Protein AF-Q68G75-4-F1 (afdb_monomer)

Structure (mmCIF, N/CA/C/O backbone):
data_AF-Q68G75-4-F1
#
_entry.id   AF-Q68G75-4-F1
#
loop_
_atom_site.group_PDB
_atom_site.id
_atom_site.type_symbol
_atom_site.label_atom_id
_atom_site.label_alt_id
_atom_site.label_comp_id
_atom_site.label_asym_id
_atom_site.label_entity_id
_atom_site.label_seq_id
_atom_site.pdbx_PDB_ins_code
_atom_site.Cartn_x
_atom_site.Cartn_y
_atom_site.Cartn_z
_atom_site.occupancy
_atom_site.B_iso_or_equiv
_atom_site.auth_seq_id
_atom_site.auth_comp_id
_atom_site.auth_asym_id
_atom_site.auth_atom_id
_atom_site.pdbx_PDB_model_num
ATOM 1 N N . MET A 1 1 ? -1.492 -7.901 15.746 1.00 63.59 1 MET A N 1
ATOM 2 C CA . MET A 1 1 ? -1.542 -6.872 14.682 1.00 63.59 1 MET A CA 1
ATOM 3 C C . MET A 1 1 ? -1.119 -7.520 13.378 1.00 63.59 1 MET A C 1
ATOM 5 O O . MET A 1 1 ? -0.303 -8.431 13.425 1.00 63.59 1 MET A O 1
ATOM 9 N N . VAL A 1 2 ? -1.690 -7.112 12.245 1.00 72.88 2 VAL A N 1
ATOM 10 C CA . VAL A 1 2 ? -1.240 -7.611 10.939 1.00 72.88 2 VAL A CA 1
ATOM 11 C C . VAL A 1 2 ? 0.110 -6.971 10.630 1.00 72.88 2 VAL A C 1
ATOM 13 O O . VAL A 1 2 ? 0.197 -5.749 10.528 1.00 72.88 2 VAL A O 1
ATOM 16 N N . AS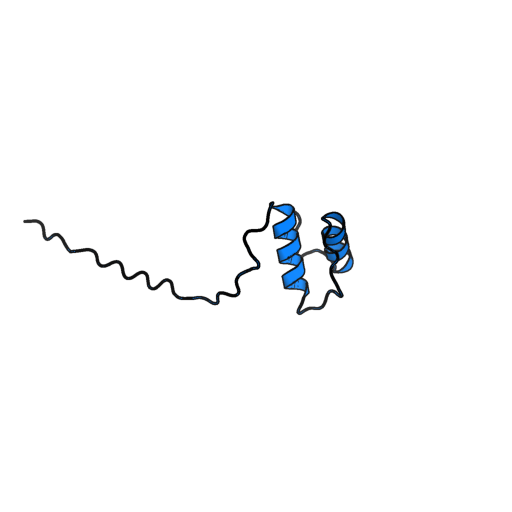P A 1 3 ? 1.155 -7.783 10.496 1.00 85.81 3 ASP A N 1
ATOM 17 C CA . ASP A 1 3 ? 2.454 -7.293 10.046 1.00 85.81 3 ASP A CA 1
ATOM 18 C C . ASP A 1 3 ? 2.413 -7.085 8.531 1.00 85.81 3 ASP A C 1
ATOM 20 O O . ASP A 1 3 ? 2.540 -8.030 7.754 1.00 85.81 3 ASP A O 1
ATOM 24 N N . VAL A 1 4 ? 2.212 -5.836 8.111 1.00 86.81 4 VAL A N 1
ATOM 25 C CA . VAL A 1 4 ? 2.126 -5.476 6.689 1.00 86.81 4 VAL A CA 1
ATOM 26 C C . VAL A 1 4 ? 3.456 -5.637 5.947 1.00 86.81 4 VAL A C 1
ATOM 28 O O . VAL A 1 4 ? 3.447 -5.748 4.726 1.00 86.81 4 VAL A O 1
ATOM 31 N N . LYS A 1 5 ? 4.591 -5.673 6.662 1.00 87.56 5 LYS A N 1
ATOM 32 C CA . LYS A 1 5 ? 5.944 -5.809 6.097 1.00 87.56 5 LYS A CA 1
ATOM 33 C C . LYS A 1 5 ? 6.278 -7.257 5.756 1.00 87.56 5 LYS A C 1
ATOM 35 O O . LYS A 1 5 ? 7.060 -7.496 4.841 1.00 87.56 5 LYS A O 1
ATOM 40 N N . CYS A 1 6 ? 5.669 -8.203 6.464 1.00 89.62 6 CYS A N 1
ATOM 41 C CA . CYS A 1 6 ? 5.794 -9.635 6.215 1.00 89.62 6 CYS A CA 1
ATOM 42 C C . CYS A 1 6 ? 4.796 -10.153 5.165 1.00 89.62 6 CYS A C 1
ATOM 44 O O . CYS A 1 6 ? 4.854 -11.324 4.785 1.00 89.62 6 CYS A O 1
ATOM 46 N N . LEU A 1 7 ? 3.86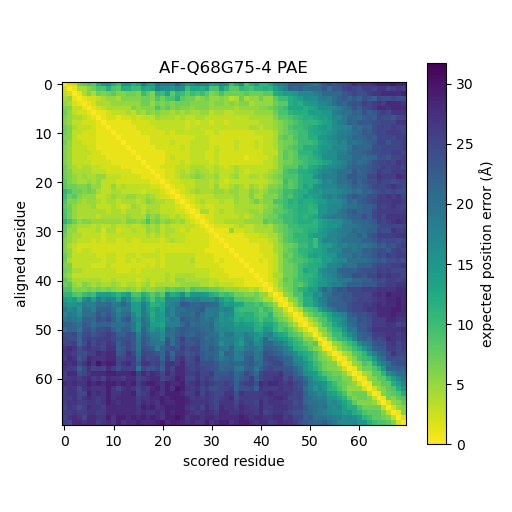5 -9.318 4.689 1.00 90.50 7 LEU A N 1
ATOM 47 C CA . LEU A 1 7 ? 2.927 -9.715 3.643 1.00 90.50 7 LEU A CA 1
ATOM 48 C C . LEU A 1 7 ? 3.616 -9.749 2.278 1.00 90.50 7 LEU A C 1
ATOM 50 O O . LEU A 1 7 ? 4.237 -8.784 1.843 1.00 90.50 7 LEU A O 1
ATOM 54 N N . SER A 1 8 ? 3.411 -10.846 1.550 1.00 93.56 8 SER A N 1
ATOM 55 C CA . SER A 1 8 ? 3.670 -10.874 0.109 1.00 93.56 8 SER A CA 1
ATOM 56 C C . SER A 1 8 ? 2.751 -9.894 -0.621 1.00 93.56 8 SER A C 1
ATOM 58 O O . SER A 1 8 ? 1.621 -9.672 -0.175 1.00 93.56 8 SER A O 1
ATOM 60 N N . ASP A 1 9 ? 3.163 -9.443 -1.801 1.00 93.50 9 ASP A N 1
ATOM 61 C CA . ASP A 1 9 ? 2.392 -8.524 -2.647 1.00 93.50 9 ASP A CA 1
ATOM 62 C C . ASP A 1 9 ? 0.943 -8.987 -2.853 1.00 93.50 9 ASP A C 1
ATOM 64 O O . ASP A 1 9 ? 0.007 -8.252 -2.547 1.00 93.50 9 ASP A O 1
ATOM 68 N N . CYS A 1 10 ? 0.731 -10.250 -3.230 1.00 93.31 10 CYS A N 1
ATOM 69 C CA . CYS A 1 10 ? -0.615 -10.798 -3.437 1.00 93.31 10 CYS A CA 1
ATOM 70 C C . CYS A 1 10 ? -1.493 -10.724 -2.175 1.00 93.31 10 CYS A C 1
ATOM 72 O O . CYS A 1 10 ? -2.701 -10.507 -2.252 1.00 93.31 10 CYS A O 1
ATOM 74 N N . LYS A 1 11 ? -0.899 -10.905 -0.989 1.00 93.50 11 LYS A N 1
ATOM 75 C CA . LYS A 1 11 ? -1.619 -10.833 0.293 1.00 93.50 11 LYS A CA 1
ATOM 76 C C . LYS A 1 11 ? -1.913 -9.388 0.683 1.00 93.50 11 LYS A C 1
ATOM 78 O O . LYS A 1 11 ? -3.018 -9.124 1.147 1.00 93.50 11 LYS A O 1
ATOM 83 N N . LEU A 1 12 ? -0.964 -8.475 0.470 1.00 93.75 12 LEU A N 1
ATOM 84 C CA . LEU A 1 12 ? -1.156 -7.042 0.688 1.00 93.75 12 LEU A CA 1
ATOM 85 C C . LEU A 1 12 ? -2.291 -6.505 -0.196 1.00 93.75 12 LEU A C 1
ATOM 87 O O . LEU A 1 12 ? -3.196 -5.847 0.314 1.00 93.75 12 LEU A O 1
ATOM 91 N N . GLN A 1 13 ? -2.293 -6.860 -1.486 1.00 93.19 13 GLN A N 1
ATOM 92 C CA . GLN A 1 13 ? -3.373 -6.521 -2.416 1.00 93.19 13 GLN A CA 1
ATOM 93 C C . GLN A 1 13 ? -4.715 -7.067 -1.937 1.00 93.19 13 GLN A C 1
ATOM 95 O O . GLN A 1 13 ? -5.655 -6.300 -1.760 1.00 93.19 13 GLN A O 1
ATOM 100 N N . ASN A 1 14 ? -4.787 -8.367 -1.645 1.00 93.75 14 ASN A N 1
ATOM 101 C CA . ASN A 1 14 ? -6.040 -8.993 -1.235 1.00 93.75 14 ASN A CA 1
ATOM 102 C C . ASN A 1 14 ? -6.623 -8.378 0.049 1.00 93.75 14 ASN A C 1
ATOM 104 O O . ASN A 1 14 ? -7.839 -8.286 0.194 1.00 93.75 14 ASN A O 1
ATOM 108 N N . GLN A 1 15 ? -5.777 -7.964 0.997 1.00 92.38 15 GLN A N 1
ATOM 109 C CA . GLN A 1 15 ? -6.244 -7.295 2.212 1.00 92.38 15 GLN A CA 1
ATOM 110 C C . GLN A 1 15 ? -6.774 -5.889 1.940 1.00 92.38 15 GLN A C 1
ATOM 112 O O . GLN A 1 15 ? -7.793 -5.512 2.510 1.00 92.38 15 GLN A O 1
ATOM 117 N N . LEU A 1 16 ? -6.121 -5.134 1.057 1.00 93.00 16 LEU A N 1
ATOM 118 C CA . LEU A 1 16 ? -6.622 -3.834 0.622 1.00 93.00 16 LEU A CA 1
ATOM 119 C C . LEU A 1 16 ? -7.975 -3.964 -0.090 1.00 93.00 16 LEU A C 1
ATOM 121 O O . LEU A 1 16 ? -8.905 -3.233 0.243 1.00 93.00 16 LEU A O 1
ATOM 125 N N . GLU A 1 17 ? -8.113 -4.938 -0.991 1.00 93.75 17 GLU A N 1
ATOM 126 C CA . GLU A 1 17 ? -9.358 -5.190 -1.732 1.00 93.75 17 GLU A CA 1
ATOM 127 C C . GLU A 1 17 ? -10.512 -5.553 -0.800 1.00 93.75 17 GLU A C 1
ATOM 129 O O . GLU A 1 17 ? -11.622 -5.046 -0.954 1.00 93.75 17 GLU A O 1
ATOM 134 N N . LYS A 1 18 ? -10.241 -6.363 0.228 1.00 91.94 18 LYS A N 1
ATOM 135 C CA . LYS A 1 18 ? -11.213 -6.692 1.282 1.00 91.94 18 LYS A CA 1
ATOM 136 C C . LYS A 1 18 ? -11.694 -5.474 2.067 1.00 91.94 18 LYS A C 1
ATOM 138 O O . LYS A 1 18 ? -12.805 -5.496 2.582 1.00 91.94 18 LYS A O 1
ATOM 143 N N . LEU A 1 19 ? -10.869 -4.433 2.162 1.00 90.00 19 LEU A N 1
ATOM 144 C CA . LEU A 1 19 ? -11.202 -3.160 2.807 1.00 90.00 19 LEU A CA 1
ATOM 145 C C . LEU A 1 19 ? -11.826 -2.152 1.824 1.00 90.00 19 LEU A C 1
ATOM 147 O O . LEU A 1 19 ? -12.048 -1.002 2.192 1.00 90.00 19 LEU A O 1
ATOM 151 N N . GLY A 1 20 ? -12.104 -2.563 0.582 1.00 91.06 20 GLY A N 1
ATOM 152 C CA . GLY A 1 20 ? -12.700 -1.715 -0.453 1.00 91.06 20 GLY A CA 1
ATOM 153 C C . GLY A 1 20 ? -11.698 -0.838 -1.208 1.00 91.06 20 GLY A C 1
ATOM 154 O O . GLY A 1 20 ? -12.108 0.081 -1.914 1.00 91.06 20 GLY A O 1
ATOM 155 N N . PHE A 1 21 ? -10.394 -1.095 -1.079 1.00 91.62 21 PHE A N 1
ATOM 156 C CA . PHE A 1 21 ? -9.354 -0.402 -1.836 1.00 91.62 21 PHE A CA 1
ATOM 157 C C . PHE A 1 21 ? -8.792 -1.314 -2.930 1.00 91.62 21 PHE A C 1
ATOM 159 O O . PHE A 1 21 ? -8.256 -2.371 -2.624 1.00 91.62 21 PHE A O 1
ATOM 166 N N . SER A 1 22 ? -8.852 -0.902 -4.198 1.00 92.12 22 SER A N 1
ATOM 167 C CA . SER A 1 22 ? -8.321 -1.677 -5.331 1.00 92.12 22 SER A CA 1
ATOM 168 C C . SER A 1 22 ? -6.937 -1.152 -5.737 1.00 92.12 22 SER A C 1
ATOM 170 O O . SER A 1 22 ? -6.855 -0.183 -6.498 1.00 92.12 22 SER A O 1
ATOM 172 N N . PRO A 1 23 ? -5.826 -1.714 -5.218 1.00 91.50 23 PRO A N 1
ATOM 173 C CA . PRO A 1 23 ? -4.490 -1.262 -5.581 1.00 91.50 23 PRO A CA 1
ATOM 174 C C . PRO A 1 23 ? -4.134 -1.688 -7.009 1.00 91.50 23 PRO A C 1
ATOM 176 O O . PRO A 1 23 ? -4.511 -2.763 -7.474 1.00 91.50 23 PRO A O 1
ATOM 179 N N . GLY A 1 24 ? -3.330 -0.860 -7.674 1.00 91.31 24 GLY A N 1
ATOM 180 C CA . GLY A 1 24 ? -2.649 -1.238 -8.906 1.00 91.31 24 GLY A CA 1
ATOM 181 C C . GLY A 1 24 ? -1.463 -2.179 -8.645 1.00 91.31 24 GLY A C 1
ATOM 182 O O . GLY A 1 24 ? -1.311 -2.711 -7.541 1.00 91.31 24 GLY A O 1
ATOM 183 N N . PRO A 1 25 ? -0.589 -2.370 -9.649 1.00 91.31 25 PRO A N 1
ATOM 184 C CA . PRO A 1 25 ? 0.598 -3.205 -9.521 1.00 91.31 25 PRO A CA 1
ATOM 185 C C . PRO A 1 25 ? 1.440 -2.835 -8.295 1.00 91.31 25 PRO A C 1
ATOM 187 O O . PRO A 1 25 ? 1.802 -1.670 -8.083 1.00 91.31 25 PRO A O 1
ATOM 190 N N . ILE A 1 26 ? 1.771 -3.841 -7.486 1.00 93.56 26 ILE A N 1
ATOM 191 C CA . ILE A 1 26 ? 2.627 -3.657 -6.316 1.00 93.56 26 ILE A CA 1
ATOM 192 C C . ILE A 1 26 ? 4.080 -3.692 -6.781 1.00 93.56 26 ILE A C 1
ATOM 194 O O . ILE A 1 26 ? 4.639 -4.738 -7.094 1.00 93.56 26 ILE A O 1
ATOM 198 N N . LEU A 1 27 ? 4.677 -2.508 -6.835 1.00 94.31 27 LEU A N 1
ATOM 199 C CA . LEU A 1 27 ? 6.070 -2.269 -7.185 1.00 94.31 27 LEU A CA 1
ATOM 200 C C . LEU A 1 27 ? 6.855 -1.910 -5.920 1.00 94.31 27 LEU A C 1
ATOM 202 O O . LEU A 1 27 ? 6.257 -1.430 -4.958 1.00 94.31 27 LEU A O 1
ATOM 206 N N . PRO A 1 28 ? 8.194 -2.025 -5.904 1.00 91.19 28 PRO A N 1
ATOM 207 C CA . PRO A 1 28 ? 9.004 -1.582 -4.765 1.00 91.19 28 PRO A CA 1
ATOM 208 C C . PRO A 1 28 ? 8.703 -0.137 -4.326 1.00 91.19 28 PRO A C 1
ATOM 210 O O . PRO A 1 28 ? 8.618 0.147 -3.131 1.00 91.19 28 PRO A O 1
ATOM 213 N N . SER A 1 29 ? 8.445 0.754 -5.290 1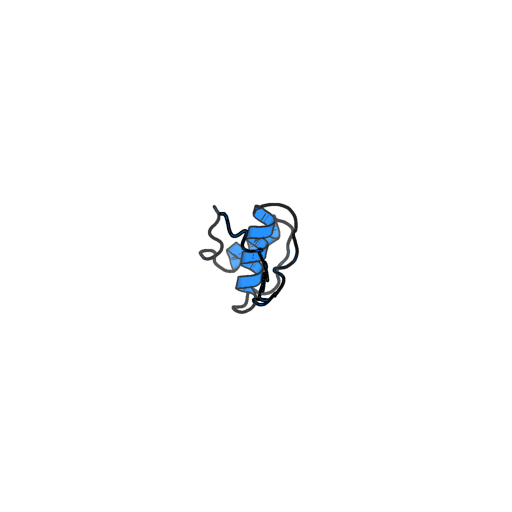.00 88.50 29 SER A N 1
ATOM 214 C CA . SER A 1 29 ? 8.096 2.159 -5.049 1.00 88.50 29 SER A CA 1
ATOM 215 C C . SER A 1 29 ? 6.694 2.346 -4.456 1.00 88.50 29 SER A C 1
ATOM 217 O O . SER A 1 29 ? 6.474 3.277 -3.683 1.00 88.50 29 SER A O 1
ATOM 219 N N . THR A 1 30 ? 5.740 1.467 -4.790 1.00 90.88 30 THR A N 1
ATOM 220 C CA . THR A 1 30 ? 4.338 1.561 -4.338 1.00 90.88 30 THR A CA 1
ATOM 221 C C . THR A 1 30 ? 4.032 0.665 -3.138 1.00 90.88 30 THR A C 1
ATOM 223 O O . THR A 1 30 ? 3.099 0.957 -2.393 1.00 90.88 30 THR A O 1
ATOM 226 N N . ARG A 1 31 ? 4.842 -0.362 -2.855 1.00 93.25 31 ARG A N 1
ATOM 227 C CA . ARG A 1 31 ? 4.653 -1.281 -1.721 1.00 93.25 31 ARG A CA 1
ATOM 228 C C . ARG A 1 31 ? 4.543 -0.523 -0.399 1.00 93.25 31 ARG A C 1
ATOM 230 O O . ARG A 1 31 ? 3.586 -0.722 0.342 1.00 93.25 31 ARG A O 1
ATOM 237 N N . LYS A 1 32 ? 5.445 0.435 -0.152 1.00 91.12 32 LYS A N 1
ATOM 238 C CA . LYS A 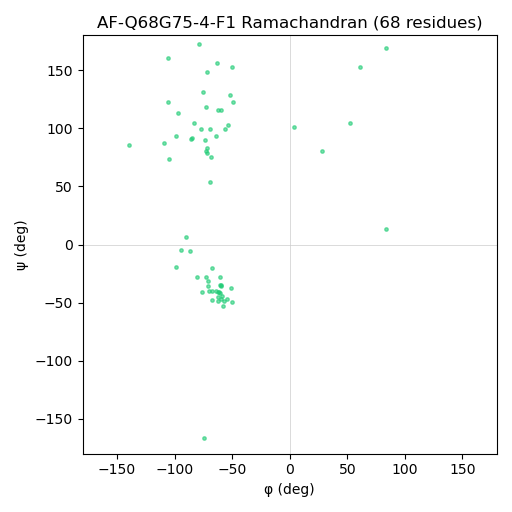1 32 ? 5.426 1.282 1.058 1.00 91.12 32 LYS A CA 1
ATOM 239 C C . LYS A 1 32 ? 4.146 2.118 1.179 1.00 91.12 32 LYS A C 1
ATOM 241 O O . LYS A 1 32 ? 3.679 2.369 2.288 1.00 91.12 32 LYS A O 1
ATOM 246 N N . LEU A 1 33 ? 3.588 2.572 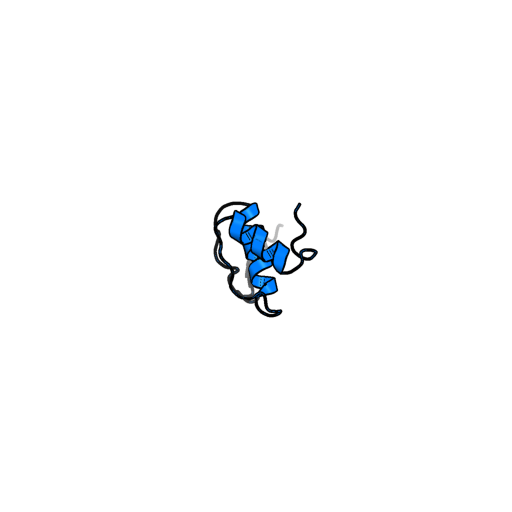0.055 1.00 91.19 33 LEU A N 1
ATOM 247 C CA . LEU A 1 33 ? 2.321 3.304 0.035 1.00 91.19 33 LEU A CA 1
ATOM 248 C C . LEU A 1 33 ? 1.165 2.380 0.433 1.00 91.19 33 LEU A C 1
ATOM 250 O O . LEU A 1 33 ? 0.371 2.740 1.299 1.00 91.19 33 LEU A O 1
ATOM 254 N N . TYR A 1 34 ? 1.102 1.187 -0.154 1.00 93.75 34 TYR A N 1
ATOM 255 C CA . TYR A 1 34 ? 0.043 0.210 0.096 1.00 93.75 34 TYR A CA 1
ATOM 256 C C . TYR A 1 34 ? 0.068 -0.362 1.514 1.00 93.75 34 TYR A C 1
ATOM 258 O O . TYR A 1 34 ? -0.982 -0.460 2.140 1.00 93.75 34 TYR A O 1
ATOM 266 N N . GLU A 1 35 ? 1.245 -0.641 2.070 1.00 92.31 35 GLU A N 1
ATOM 267 C CA . GLU A 1 35 ? 1.407 -1.036 3.476 1.00 92.31 35 GLU A CA 1
ATOM 268 C C . GLU A 1 35 ? 0.836 0.019 4.430 1.00 92.31 35 GLU A C 1
ATOM 270 O O . GLU A 1 35 ? 0.041 -0.293 5.314 1.00 92.31 35 GLU A O 1
ATOM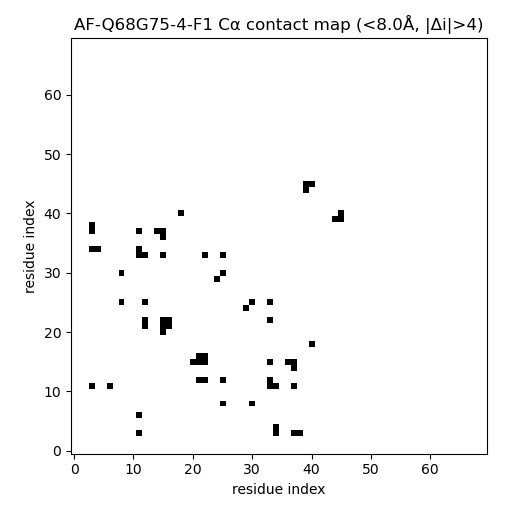 275 N N . LYS A 1 36 ? 1.193 1.294 4.219 1.00 88.31 36 LYS A N 1
ATOM 276 C CA . LYS A 1 36 ? 0.656 2.405 5.014 1.00 88.31 36 LYS A CA 1
ATOM 277 C C . LYS A 1 36 ? -0.853 2.533 4.852 1.00 88.31 36 LYS A C 1
ATOM 279 O O . LYS A 1 36 ? -1.543 2.783 5.835 1.00 88.31 36 LYS A O 1
ATOM 284 N N . LYS A 1 37 ? -1.367 2.363 3.629 1.00 89.06 37 LYS A N 1
ATOM 285 C CA . LYS A 1 37 ? -2.810 2.409 3.365 1.00 89.06 37 LYS A CA 1
ATOM 286 C C . LYS A 1 37 ? -3.548 1.283 4.069 1.00 89.06 37 LYS A C 1
ATOM 288 O O . LYS A 1 37 ? -4.589 1.544 4.655 1.00 89.06 37 LYS A O 1
ATOM 293 N N . LEU A 1 38 ? -2.989 0.079 4.092 1.00 90.94 38 LEU A N 1
ATOM 294 C CA . LEU A 1 38 ? -3.567 -1.047 4.811 1.00 90.94 38 LEU A CA 1
ATOM 295 C C . LEU A 1 38 ? -3.638 -0.765 6.317 1.00 90.94 38 LEU A C 1
ATOM 297 O O . LEU A 1 38 ? -4.703 -0.908 6.907 1.00 90.94 38 LEU A O 1
ATOM 301 N N . VAL A 1 39 ? -2.547 -0.287 6.925 1.00 89.19 39 VAL A N 1
ATOM 302 C CA . VAL A 1 39 ? -2.553 0.105 8.347 1.00 89.19 39 VAL A CA 1
ATOM 303 C C . VAL A 1 39 ? -3.587 1.203 8.608 1.00 89.19 39 VAL A C 1
ATOM 305 O O . VAL A 1 39 ? -4.354 1.102 9.559 1.00 89.19 39 VAL A O 1
ATOM 308 N N . GLN A 1 40 ? -3.660 2.215 7.741 1.00 86.44 40 GLN A N 1
ATOM 309 C CA . GLN A 1 40 ? -4.636 3.300 7.861 1.00 86.44 40 GLN A CA 1
ATOM 310 C C . GLN A 1 40 ? -6.085 2.794 7.797 1.00 86.44 40 GLN A C 1
ATOM 312 O O . GLN A 1 40 ? -6.920 3.240 8.575 1.00 86.44 40 GLN A O 1
ATOM 317 N N . LEU A 1 41 ? -6.389 1.857 6.897 1.00 86.06 41 LEU A N 1
ATOM 318 C CA . LEU A 1 41 ? -7.728 1.279 6.769 1.00 86.06 41 LEU A CA 1
ATOM 319 C C . LEU A 1 41 ? -8.084 0.370 7.954 1.00 86.06 41 LEU A C 1
ATOM 321 O O . LEU A 1 41 ? -9.231 0.362 8.387 1.00 86.06 41 LEU A O 1
ATOM 325 N N . LEU A 1 42 ? -7.110 -0.364 8.503 1.00 85.38 42 LEU A N 1
ATOM 326 C CA . LEU A 1 42 ? -7.310 -1.237 9.665 1.00 85.38 42 LEU A CA 1
ATOM 327 C C . LEU A 1 42 ? -7.492 -0.466 10.982 1.00 85.38 42 LEU A C 1
ATOM 329 O O . LEU A 1 42 ? -8.124 -0.985 11.898 1.00 85.38 42 LEU A O 1
ATOM 333 N N . VAL A 1 43 ? -6.925 0.738 11.099 1.00 81.38 43 VAL A N 1
ATOM 334 C CA . VAL A 1 43 ? -6.933 1.534 12.342 1.00 81.38 43 VAL A CA 1
ATOM 335 C C . VAL A 1 43 ? -8.093 2.552 12.402 1.00 81.38 43 VAL A C 1
ATOM 337 O O . VAL A 1 43 ? -8.356 3.087 13.474 1.00 81.38 43 VAL A O 1
ATOM 340 N N . SER A 1 44 ? -8.910 2.699 11.345 1.00 65.31 44 SER A N 1
ATOM 341 C CA . SER A 1 44 ? -10.067 3.635 11.236 1.00 65.31 44 SER A CA 1
ATOM 342 C C . SER A 1 44 ? -9.683 5.089 10.807 1.00 65.31 44 SER A C 1
ATOM 344 O O . SER A 1 44 ? -8.497 5.384 10.685 1.00 65.31 44 SER A O 1
ATOM 346 N N . PRO A 1 45 ? -10.649 5.980 10.452 1.00 50.94 45 PRO A N 1
ATOM 347 C CA . PRO A 1 45 ? -10.787 6.692 9.159 1.00 50.94 45 PRO A CA 1
ATOM 348 C C . PRO A 1 45 ? -9.854 7.927 8.959 1.00 50.94 45 PRO A C 1
ATOM 350 O O . PRO A 1 45 ? -9.111 8.310 9.858 1.00 50.94 45 PRO A O 1
ATOM 353 N N . PRO A 1 46 ? -9.796 8.540 7.753 1.00 49.03 46 PRO A N 1
ATOM 354 C CA . PRO A 1 46 ? -8.544 8.902 7.100 1.00 49.03 46 PRO A CA 1
ATOM 355 C C . PRO A 1 46 ? -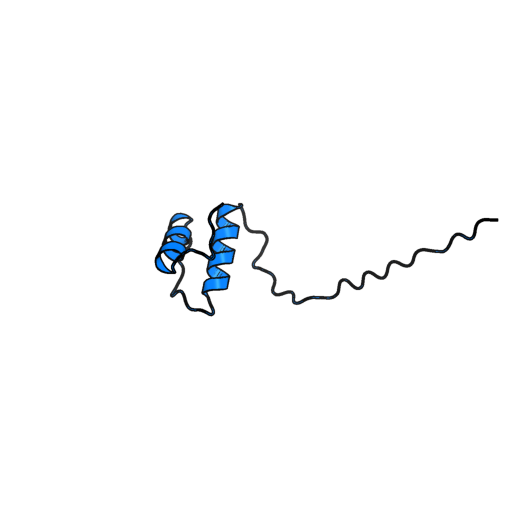8.008 10.270 7.537 1.00 49.03 46 PRO A C 1
ATOM 357 O O . PRO A 1 46 ? -8.252 11.281 6.882 1.00 49.03 46 PRO A O 1
ATOM 360 N N . CYS A 1 47 ? -7.177 10.310 8.577 1.00 52.94 47 CYS A N 1
ATOM 361 C CA . CYS A 1 47 ? -6.341 11.486 8.828 1.00 52.94 47 CYS A CA 1
ATOM 362 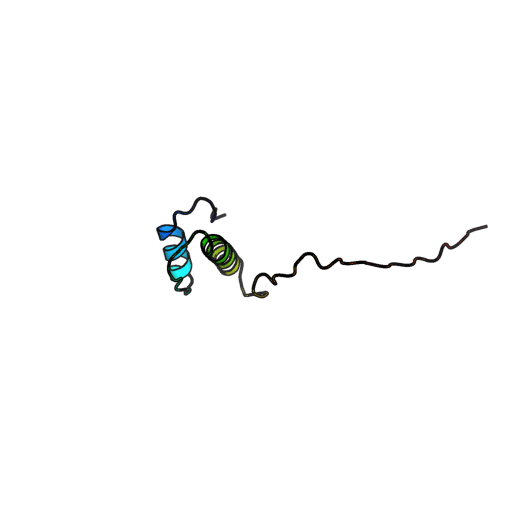C C . CYS A 1 47 ? -5.217 11.563 7.788 1.00 52.94 47 CYS A C 1
ATOM 364 O O . CYS A 1 47 ? -4.102 11.116 8.025 1.00 52.94 47 CYS A O 1
ATOM 366 N N . ALA A 1 48 ? -5.566 12.120 6.627 1.00 53.38 48 ALA A N 1
ATOM 367 C CA . ALA A 1 48 ? -4.692 12.557 5.550 1.00 53.38 48 ALA A CA 1
ATOM 368 C C . ALA A 1 48 ? -3.816 11.460 4.888 1.00 53.38 48 ALA A C 1
ATOM 370 O O . ALA A 1 48 ? -3.486 10.423 5.469 1.00 53.38 48 ALA A O 1
ATOM 371 N N . PRO A 1 49 ? -3.434 11.624 3.607 1.00 54.84 49 PRO A N 1
ATOM 372 C CA . PRO A 1 49 ? -2.242 10.951 3.090 1.00 54.84 49 PRO A CA 1
ATOM 373 C C . PRO A 1 49 ? -1.076 11.225 4.050 1.00 54.84 49 PRO A C 1
ATOM 375 O O . PRO A 1 49 ? -1.110 12.261 4.712 1.00 54.84 49 PRO A O 1
ATOM 378 N N . PRO A 1 50 ? -0.059 10.343 4.151 1.00 56.66 50 PRO A N 1
ATOM 379 C CA . PRO A 1 50 ? 1.162 10.697 4.857 1.00 56.66 50 PRO A CA 1
ATOM 380 C C . PRO A 1 50 ? 1.619 11.990 4.213 1.00 56.66 50 PRO A C 1
ATOM 382 O O . PRO A 1 50 ? 2.058 11.972 3.061 1.00 56.66 50 PRO A O 1
ATOM 385 N N . VAL A 1 51 ? 1.384 13.110 4.895 1.00 51.97 51 VAL A N 1
ATOM 386 C CA . VAL A 1 51 ? 1.817 14.383 4.380 1.00 51.97 51 VAL A CA 1
ATOM 387 C C . VAL A 1 51 ? 3.303 14.162 4.293 1.00 51.97 51 VAL A C 1
ATOM 389 O O . VAL A 1 51 ? 3.960 13.835 5.283 1.00 51.97 51 VAL A O 1
ATOM 392 N N . MET A 1 52 ? 3.811 14.199 3.071 1.00 55.06 52 MET A N 1
ATOM 393 C CA . MET A 1 52 ? 5.228 14.264 2.803 1.00 55.06 52 MET A CA 1
ATOM 394 C C . MET A 1 52 ? 5.703 15.651 3.255 1.00 55.06 52 MET A C 1
ATOM 396 O O . MET A 1 52 ? 6.258 16.414 2.488 1.00 55.06 52 MET A O 1
ATOM 400 N N . ASN A 1 53 ? 5.416 16.003 4.503 1.00 52.38 53 ASN A N 1
ATOM 401 C CA . ASN A 1 53 ? 6.266 16.833 5.305 1.00 52.38 53 ASN A CA 1
ATOM 402 C C . ASN A 1 53 ? 7.225 15.768 5.870 1.00 52.38 53 ASN A C 1
ATOM 404 O O . ASN A 1 53 ? 6.898 15.060 6.813 1.00 52.38 53 ASN A O 1
ATOM 408 N N . GLY A 1 54 ? 8.362 15.462 5.240 1.00 48.88 54 GLY A N 1
ATOM 409 C CA . GLY A 1 54 ? 9.398 16.471 5.058 1.00 48.88 54 GLY A CA 1
ATOM 410 C C . GLY A 1 54 ? 9.651 17.051 6.448 1.00 48.88 54 GLY A C 1
ATOM 411 O O . GLY A 1 54 ? 8.745 17.734 6.920 1.00 48.88 54 GLY A O 1
ATOM 412 N N . PRO A 1 55 ? 10.753 16.720 7.148 1.00 57.25 55 PRO A N 1
ATOM 413 C CA . PRO A 1 55 ? 11.005 17.254 8.481 1.00 57.25 55 PRO A CA 1
ATOM 414 C C . PRO A 1 55 ? 10.974 18.771 8.343 1.00 57.25 55 PRO A C 1
ATOM 416 O O . PRO A 1 55 ? 11.884 19.371 7.787 1.00 57.25 55 PRO A O 1
ATOM 419 N N . ARG A 1 56 ? 9.850 19.382 8.694 1.00 53.06 56 ARG A N 1
ATOM 420 C CA . ARG A 1 56 ? 9.720 20.822 8.757 1.00 53.06 56 ARG A CA 1
ATOM 421 C C . ARG A 1 56 ? 9.747 21.091 10.235 1.00 53.06 56 ARG A C 1
ATOM 423 O O . ARG A 1 56 ? 8.696 21.200 10.855 1.00 53.06 56 ARG A O 1
ATOM 430 N N . GLU A 1 57 ? 10.957 20.960 10.774 1.00 54.75 57 GLU A N 1
ATOM 431 C CA . GLU A 1 57 ? 11.536 21.926 11.695 1.00 54.75 57 GLU A CA 1
ATOM 432 C C . GLU A 1 57 ? 10.428 22.654 12.473 1.00 54.75 57 GLU A C 1
ATOM 434 O O . GLU A 1 57 ? 9.978 23.739 12.094 1.00 54.75 57 GLU A O 1
ATOM 439 N N . LEU A 1 58 ? 9.906 22.008 13.518 1.00 58.38 58 LEU A N 1
ATOM 440 C CA . LEU A 1 58 ? 9.251 22.742 14.591 1.00 58.38 58 LEU A CA 1
ATOM 441 C C . LEU A 1 58 ? 10.384 23.448 15.335 1.00 58.38 58 LEU A C 1
ATOM 443 O O . LEU A 1 58 ? 10.854 22.978 16.367 1.00 58.38 58 LEU A O 1
ATOM 447 N N . ASP A 1 59 ? 10.852 24.550 14.753 1.00 60.91 59 ASP A N 1
ATOM 448 C CA . ASP A 1 59 ? 11.649 25.568 15.424 1.00 60.91 59 ASP A CA 1
ATOM 449 C C . ASP A 1 59 ? 10.703 26.251 16.423 1.00 60.91 59 ASP A C 1
ATOM 451 O O . ASP A 1 59 ? 10.098 27.296 16.180 1.00 60.91 59 ASP A O 1
ATOM 455 N N . GLY A 1 60 ? 10.429 25.533 17.511 1.00 61.00 60 GLY A N 1
ATOM 456 C CA . GLY A 1 60 ? 9.675 26.025 18.647 1.00 61.00 60 GLY A CA 1
ATOM 457 C C . GLY A 1 60 ? 10.550 27.006 19.403 1.00 61.00 60 GLY A C 1
ATOM 458 O O . GLY A 1 60 ? 11.163 26.648 20.402 1.00 61.00 60 GLY A O 1
ATOM 459 N N . ALA A 1 61 ? 10.618 28.238 18.910 1.00 57.78 61 ALA A N 1
ATOM 460 C CA . ALA A 1 61 ? 11.087 29.376 19.677 1.00 57.78 61 ALA A CA 1
ATOM 461 C C . ALA A 1 61 ? 10.111 29.595 20.846 1.00 57.78 61 ALA A C 1
ATOM 463 O O . ALA A 1 61 ? 9.073 30.235 20.687 1.00 57.78 61 ALA A O 1
ATOM 464 N N . GLN A 1 62 ? 10.397 29.011 22.008 1.00 63.56 62 GLN A N 1
ATOM 465 C CA . GLN A 1 62 ? 9.739 29.384 23.259 1.00 63.56 62 GLN A CA 1
ATOM 466 C C . GLN A 1 62 ? 10.749 30.117 24.132 1.00 63.56 62 GLN A C 1
ATOM 468 O O . GLN A 1 62 ? 11.473 29.536 24.933 1.00 63.56 62 GLN A O 1
ATOM 473 N N . ASP A 1 63 ? 10.779 31.422 23.890 1.00 61.44 63 ASP A N 1
ATOM 474 C CA . ASP A 1 63 ? 11.187 32.463 24.820 1.00 61.44 63 ASP A CA 1
ATOM 475 C C . ASP A 1 63 ? 10.457 32.244 26.160 1.00 61.44 63 ASP A C 1
ATOM 477 O O . ASP A 1 63 ? 9.232 32.106 26.207 1.00 61.44 63 ASP A O 1
ATOM 481 N N . SER A 1 64 ? 11.198 32.091 27.251 1.00 68.50 64 SER A N 1
ATOM 482 C CA . SER A 1 64 ? 10.638 32.069 28.604 1.00 68.50 64 SER A CA 1
ATOM 483 C C . SER A 1 64 ? 11.580 32.840 29.507 1.00 68.50 64 SER A C 1
ATOM 485 O O . SER A 1 64 ? 12.519 32.287 30.069 1.00 68.50 64 SER A O 1
ATOM 487 N N . ASP A 1 65 ? 11.329 34.147 29.505 1.00 73.75 65 ASP A N 1
ATOM 488 C CA . ASP A 1 65 ? 11.433 35.104 30.606 1.00 73.75 65 ASP A CA 1
ATOM 489 C C . ASP A 1 65 ? 11.993 34.505 31.911 1.00 73.75 65 ASP A C 1
ATOM 491 O O . ASP A 1 65 ? 11.310 33.801 32.661 1.00 73.75 65 ASP A O 1
ATOM 495 N N . ASP A 1 66 ? 13.277 34.772 32.147 1.00 76.50 66 ASP A N 1
ATOM 496 C CA . ASP A 1 66 ? 13.983 34.471 33.387 1.00 76.50 66 ASP A CA 1
ATOM 497 C C . ASP A 1 66 ? 13.440 35.392 34.489 1.00 76.50 66 ASP A C 1
ATOM 499 O O . ASP A 1 66 ? 13.778 36.570 34.580 1.00 76.50 66 ASP A O 1
ATOM 503 N N . SER A 1 67 ? 12.536 34.863 35.312 1.00 72.69 67 SER A N 1
ATOM 504 C CA . SER A 1 67 ? 12.172 35.495 36.577 1.00 72.69 67 SER A CA 1
ATOM 505 C C . SER A 1 67 ? 13.319 35.304 37.571 1.00 72.69 67 SER A C 1
ATOM 507 O O . SER A 1 67 ? 13.351 34.320 38.313 1.00 72.69 67 SER A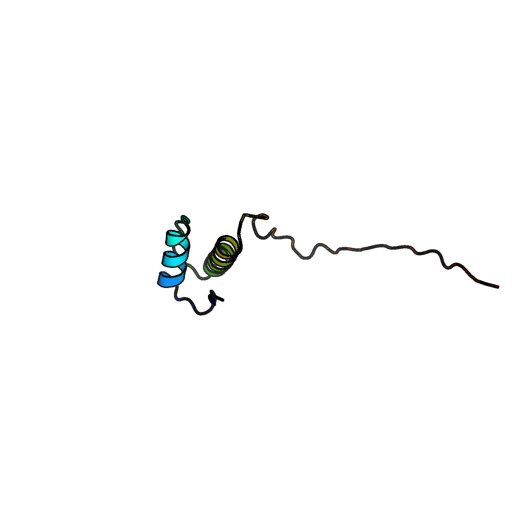 O 1
ATOM 509 N N . GLU A 1 68 ? 14.260 36.247 37.589 1.00 81.50 68 GLU A N 1
ATOM 510 C CA . GLU A 1 68 ? 15.241 36.384 38.664 1.00 81.50 68 GLU A CA 1
ATOM 511 C C . GLU A 1 68 ? 14.517 36.698 39.983 1.00 81.50 68 GLU A C 1
ATOM 513 O O . GLU A 1 68 ? 13.850 37.718 40.159 1.00 81.50 68 GLU A O 1
ATOM 518 N N . VAL A 1 69 ? 14.647 35.753 40.905 1.00 65.62 69 VAL A N 1
ATOM 519 C CA . VAL A 1 69 ? 14.130 35.750 42.268 1.00 65.62 69 VAL A CA 1
ATOM 520 C C . VAL A 1 69 ? 15.228 36.210 43.232 1.00 65.62 69 VAL A C 1
ATOM 522 O O . VAL A 1 69 ? 16.196 35.479 43.423 1.00 65.62 69 VAL A O 1
ATOM 525 N N . ALA A 1 70 ? 15.077 37.375 43.872 1.00 62.78 70 ALA A N 1
ATOM 526 C CA . ALA A 1 70 ? 15.703 37.710 45.164 1.00 62.78 70 ALA A CA 1
ATOM 527 C C . ALA A 1 70 ? 15.096 38.980 45.778 1.00 62.78 70 ALA A C 1
ATOM 529 O O . ALA A 1 70 ? 15.047 40.015 45.079 1.00 62.78 70 ALA A O 1
#

Foldseek 3Di:
DDPLVPDDPVRLQVLCVVLVHHDDDDDPVCSVVSSVVSVQSVVDDDPDRPPPPDPPDPVVPDDDDDPDDD

Mean predicted aligned error: 13.2 Å

Radius of gyration: 20.26 Å; Cα contacts (8 Å, |Δi|>4): 32; chains: 1; bounding box: 28×49×55 Å

Sequence (70 aa):
MVDVKCLSDCKLQNQLEKLGFSPGPILPSTRKLYEKKLVQLLVSPPCAPPVMNGPRELDGAQDSDDSEVA

Nearest PDB structures (foldseek):
  6ghd-assembly2_H  TM=9.216E-01  e=2.772E-02  Homo sapiens
  2odg-assembly1_C  TM=8.949E-01  e=4.975E-02  Homo sapiens
  6rpr-assembly1_G  TM=9.268E-01  e=7.840E-02  Homo sapiens

Solvent-accessible surface area (backbone atoms only — not comparable to full-atom values): 4812 Å² total; per-residue (Å²): 132,86,63,59,84,79,45,52,65,72,54,50,46,53,53,31,42,74,73,75,38,84,73,74,84,78,40,87,86,43,41,65,54,52,39,51,49,42,53,44,65,75,72,53,81,88,83,64,73,84,65,84,66,61,93,70,77,80,79,74,83,72,87,73,85,83,79,84,82,131

Secondary structure (DSSP, 8-state):
---TTS--HHHHHHHHHHTT-------HHHHHHHHHHHHHHHH-S---S---------------------

pLDDT: mean 78.27, std 16.0, range [48.88, 94.31]